Protein AF-A0A497BUN8-F1 (afdb_monomer)

Structure (mmCIF, N/CA/C/O backbone):
data_AF-A0A497BUN8-F1
#
_entry.id   AF-A0A497BUN8-F1
#
loop_
_atom_site.group_PDB
_atom_site.id
_atom_site.type_symbol
_atom_site.label_atom_id
_atom_site.label_alt_id
_atom_site.label_comp_id
_atom_site.label_asym_id
_atom_site.label_entity_id
_atom_site.label_seq_id
_atom_site.pdbx_PDB_ins_code
_atom_site.Cartn_x
_atom_site.Cartn_y
_atom_site.Cartn_z
_atom_site.occupancy
_atom_site.B_iso_or_equiv
_atom_site.auth_seq_id
_atom_site.auth_comp_id
_atom_site.auth_asym_id
_atom_site.auth_atom_id
_atom_site.pdbx_PDB_model_num
ATOM 1 N N . MET A 1 1 ? 2.360 1.294 -14.679 1.00 82.75 1 MET A N 1
ATOM 2 C CA . MET A 1 1 ? 2.552 2.293 -13.605 1.00 82.75 1 MET A CA 1
ATOM 3 C C . MET A 1 1 ? 3.963 2.135 -13.067 1.00 82.75 1 MET A C 1
ATOM 5 O O . MET A 1 1 ? 4.308 1.015 -12.718 1.00 82.75 1 MET A O 1
ATOM 9 N N . ASN A 1 2 ? 4.778 3.190 -13.067 1.00 91.12 2 ASN A N 1
ATOM 10 C CA . ASN A 1 2 ? 6.147 3.142 -12.531 1.00 91.12 2 ASN A CA 1
ATOM 11 C C . ASN A 1 2 ? 6.188 3.456 -11.022 1.00 91.12 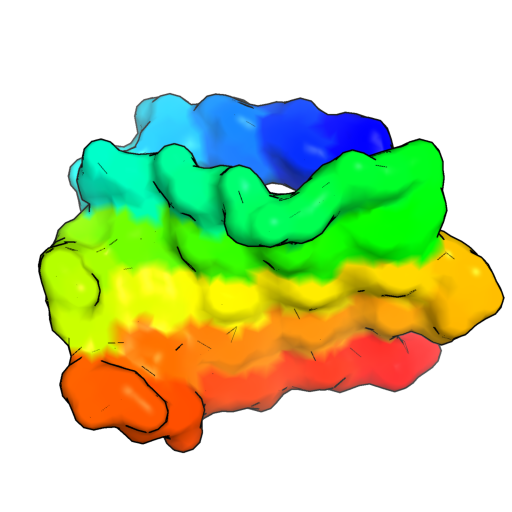2 ASN A C 1
ATOM 13 O O . ASN A 1 2 ? 5.161 3.809 -10.439 1.00 91.12 2 ASN A O 1
ATOM 17 N N . VAL A 1 3 ? 7.355 3.349 -10.380 1.00 94.06 3 VAL A N 1
ATOM 18 C CA . VAL A 1 3 ? 7.508 3.617 -8.938 1.00 94.06 3 VAL A CA 1
ATOM 19 C C . VAL A 1 3 ? 7.058 5.023 -8.541 1.00 94.06 3 VAL A C 1
ATOM 21 O O . VAL A 1 3 ? 6.358 5.171 -7.542 1.00 94.06 3 VAL A O 1
ATOM 24 N N . SER A 1 4 ? 7.413 6.051 -9.316 1.00 94.50 4 SER A N 1
ATOM 25 C CA . SER A 1 4 ? 7.045 7.441 -9.007 1.00 94.50 4 SER A CA 1
ATOM 26 C C . SER A 1 4 ? 5.528 7.657 -9.052 1.00 94.50 4 SER A C 1
ATOM 28 O O . SER A 1 4 ? 4.955 8.248 -8.135 1.00 94.50 4 SER A O 1
ATOM 30 N N . GLN A 1 5 ? 4.874 7.123 -10.085 1.00 93.88 5 GLN A N 1
ATOM 31 C CA . GLN A 1 5 ? 3.420 7.154 -10.241 1.00 9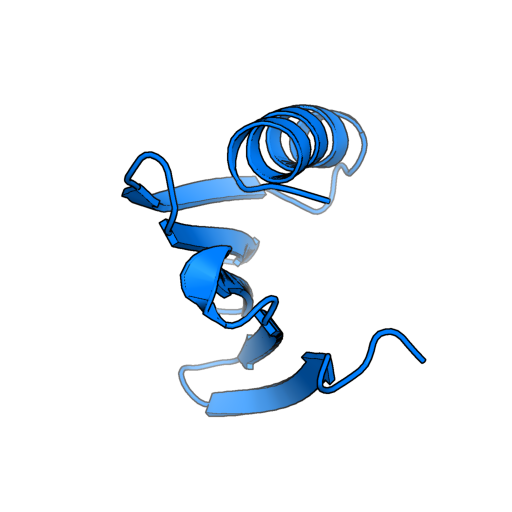3.88 5 GLN A CA 1
ATOM 32 C C . GLN A 1 5 ? 2.726 6.363 -9.133 1.00 93.88 5 GLN A C 1
ATOM 34 O O . GLN A 1 5 ? 1.780 6.857 -8.533 1.00 93.88 5 GLN A O 1
ATOM 39 N N . LEU A 1 6 ? 3.214 5.159 -8.818 1.00 94.44 6 LEU A N 1
ATOM 40 C CA . LEU A 1 6 ? 2.636 4.353 -7.750 1.00 94.44 6 LEU A CA 1
ATOM 41 C C . LEU A 1 6 ? 2.747 5.077 -6.409 1.00 94.44 6 LEU A C 1
ATOM 43 O O . LEU A 1 6 ? 1.757 5.180 -5.696 1.00 94.44 6 LEU A O 1
ATOM 47 N N . LEU A 1 7 ? 3.919 5.615 -6.072 1.00 95.75 7 LEU A N 1
ATOM 48 C CA . LEU A 1 7 ? 4.122 6.308 -4.805 1.00 95.75 7 LEU A CA 1
ATOM 49 C C . LEU A 1 7 ? 3.181 7.512 -4.654 1.00 95.75 7 LEU A C 1
ATOM 51 O O . LEU A 1 7 ? 2.574 7.682 -3.596 1.00 95.75 7 LEU A O 1
ATOM 55 N N . SER A 1 8 ? 3.015 8.324 -5.704 1.00 95.69 8 SER A N 1
ATOM 56 C CA . SER A 1 8 ? 2.092 9.463 -5.661 1.00 95.69 8 SER A CA 1
ATOM 57 C C . SER A 1 8 ? 0.636 9.014 -5.504 1.00 95.69 8 SER A C 1
ATOM 59 O O . SER A 1 8 ? -0.079 9.578 -4.674 1.00 95.69 8 SER A O 1
ATOM 61 N N . THR A 1 9 ? 0.216 7.953 -6.202 1.00 94.81 9 THR A N 1
ATOM 62 C CA . THR A 1 9 ? -1.104 7.335 -6.015 1.00 94.81 9 THR A CA 1
ATOM 63 C C . THR A 1 9 ? -1.292 6.831 -4.586 1.00 94.81 9 THR A C 1
ATOM 65 O O . THR A 1 9 ? -2.326 7.108 -3.988 1.00 94.81 9 THR A O 1
ATOM 68 N N . LEU A 1 10 ? -0.299 6.163 -3.990 1.00 95.06 10 LEU A N 1
ATOM 69 C CA . LEU A 1 10 ? -0.393 5.681 -2.608 1.00 95.06 10 LEU A CA 1
ATOM 70 C C . LEU A 1 10 ? -0.603 6.829 -1.617 1.00 95.06 10 LEU A C 1
ATOM 72 O O . LEU A 1 10 ? -1.481 6.735 -0.762 1.00 95.06 10 LEU A O 1
ATOM 76 N N . TYR A 1 11 ? 0.125 7.941 -1.760 1.00 96.06 11 TYR A N 1
ATOM 77 C CA . TYR A 1 11 ? -0.090 9.120 -0.915 1.00 96.06 11 TYR A CA 1
ATOM 78 C C . TYR A 1 11 ? -1.496 9.715 -1.054 1.00 96.06 11 TYR A C 1
ATOM 80 O O . TYR A 1 11 ? -2.031 10.227 -0.070 1.00 96.06 11 TYR A O 1
ATOM 88 N N . GLN A 1 12 ? -2.100 9.665 -2.244 1.00 95.19 12 GLN A N 1
ATOM 89 C CA . GLN A 1 12 ? -3.481 10.115 -2.444 1.00 95.19 12 GLN A CA 1
ATOM 90 C C . GLN A 1 12 ? -4.486 9.137 -1.830 1.00 95.19 12 GLN A C 1
ATOM 92 O O . GLN A 1 12 ? -5.378 9.542 -1.089 1.00 95.19 12 GLN A O 1
ATOM 97 N N . GLU A 1 13 ? -4.312 7.837 -2.056 1.00 92.38 13 GLU A N 1
ATOM 98 C CA . GLU A 1 13 ? -5.223 6.810 -1.547 1.00 92.38 13 GLU A CA 1
ATOM 99 C C . GLU A 1 13 ? -5.227 6.735 -0.016 1.00 92.38 13 GLU A C 1
ATOM 101 O O . GLU A 1 13 ? -6.285 6.543 0.582 1.00 92.38 13 GLU A O 1
ATOM 106 N N . VAL A 1 14 ? -4.078 6.954 0.631 1.00 94.94 14 VAL A N 1
ATOM 107 C CA . VAL A 1 14 ? -3.982 7.064 2.097 1.00 94.94 14 VAL A CA 1
ATOM 108 C C . VAL A 1 14 ? -4.844 8.215 2.624 1.00 94.94 14 VAL A C 1
ATOM 110 O O . VAL A 1 14 ? -5.462 8.075 3.674 1.00 94.94 14 VAL A O 1
ATOM 113 N N . LYS A 1 15 ? -4.930 9.336 1.896 1.00 94.44 15 LYS A N 1
ATOM 114 C CA . LYS A 1 15 ? -5.791 10.470 2.272 1.00 94.44 15 LYS A CA 1
ATOM 115 C C . LYS A 1 15 ? -7.270 10.178 2.022 1.00 94.44 15 LYS A C 1
ATOM 117 O O . LYS A 1 15 ? -8.113 10.586 2.813 1.00 94.44 15 LYS A O 1
ATOM 122 N N . ASN A 1 16 ? -7.580 9.465 0.941 1.00 95.94 16 ASN A N 1
ATOM 123 C CA . ASN A 1 16 ? -8.956 9.201 0.518 1.00 95.94 16 ASN A CA 1
ATOM 124 C C . ASN A 1 16 ? -9.627 8.064 1.306 1.00 95.94 16 ASN A C 1
ATOM 126 O O . ASN A 1 16 ? -10.854 7.980 1.352 1.00 95.94 16 ASN A O 1
ATOM 130 N N . ARG A 1 17 ? -8.849 7.170 1.927 1.00 94.56 17 ARG A N 1
ATOM 131 C CA . ARG A 1 17 ? -9.360 5.975 2.613 1.00 94.56 17 ARG A CA 1
ATOM 132 C C . ARG A 1 17 ? -9.179 6.085 4.121 1.00 94.56 17 ARG A C 1
ATOM 134 O O . ARG A 1 17 ? -8.134 5.740 4.658 1.00 94.56 17 ARG A O 1
ATOM 141 N N . ALA A 1 18 ? -10.252 6.441 4.826 1.00 94.56 18 ALA A N 1
ATOM 142 C CA . ALA A 1 18 ? -10.260 6.623 6.286 1.00 94.56 18 ALA A CA 1
ATOM 143 C C . ALA A 1 18 ? -9.847 5.379 7.111 1.00 94.56 18 ALA A C 1
ATOM 145 O O . ALA A 1 18 ? -9.500 5.486 8.296 1.00 94.56 18 ALA A O 1
ATOM 146 N N . TYR A 1 19 ? -9.910 4.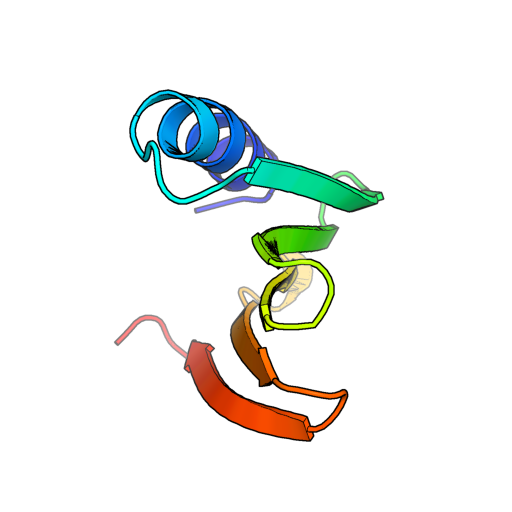188 6.509 1.00 95.50 19 TYR A N 1
ATOM 147 C CA . TYR A 1 19 ? -9.478 2.941 7.136 1.00 95.50 19 TYR A CA 1
ATOM 148 C C . TYR A 1 19 ? -7.963 2.714 7.053 1.00 95.50 19 TYR A C 1
ATOM 150 O O . TYR A 1 19 ? -7.458 1.860 7.773 1.00 95.50 19 TYR A O 1
ATOM 158 N N . ILE A 1 20 ? -7.229 3.467 6.229 1.00 96.81 20 ILE A N 1
ATOM 159 C CA . ILE A 1 20 ? -5.766 3.443 6.221 1.00 96.81 20 ILE A CA 1
ATOM 160 C C . ILE A 1 20 ? -5.280 4.411 7.297 1.00 96.81 20 ILE A C 1
ATOM 162 O O . ILE A 1 20 ? -5.523 5.612 7.231 1.00 96.81 20 ILE A O 1
ATOM 166 N N . LYS A 1 21 ? -4.616 3.879 8.321 1.00 95.62 21 LYS A N 1
ATOM 167 C CA . LYS A 1 21 ? -4.150 4.653 9.479 1.00 95.62 21 LYS A CA 1
ATOM 168 C C . LYS A 1 21 ? -2.727 5.159 9.319 1.00 95.62 21 LYS A C 1
ATOM 170 O O . LYS A 1 21 ? -2.386 6.193 9.880 1.00 95.62 21 LYS A O 1
ATOM 175 N N . GLN A 1 22 ? -1.903 4.438 8.566 1.00 95.44 22 GLN A N 1
ATOM 176 C CA . GLN A 1 22 ? -0.502 4.782 8.372 1.00 95.44 22 GLN A CA 1
ATOM 177 C C . GLN A 1 22 ? 0.014 4.181 7.067 1.00 95.44 22 GLN A C 1
ATOM 179 O O . GLN A 1 22 ? -0.365 3.072 6.690 1.00 95.44 22 GLN A O 1
ATOM 184 N N . MET A 1 23 ? 0.929 4.896 6.419 1.00 97.12 23 MET A N 1
ATOM 185 C CA . MET A 1 23 ? 1.788 4.346 5.379 1.00 97.12 23 MET A CA 1
ATOM 186 C C . MET A 1 23 ? 3.237 4.336 5.865 1.00 97.12 23 MET A C 1
ATOM 188 O O . MET A 1 23 ? 3.715 5.323 6.416 1.00 97.12 23 MET A O 1
ATOM 192 N N . GLU A 1 24 ? 3.933 3.230 5.639 1.00 97.75 24 GLU A N 1
ATOM 193 C CA . GLU A 1 24 ? 5.364 3.072 5.897 1.00 97.75 24 GLU A CA 1
ATOM 194 C C . GLU A 1 24 ? 6.050 2.687 4.587 1.00 97.75 24 GLU A C 1
ATOM 196 O O . GLU A 1 24 ? 5.621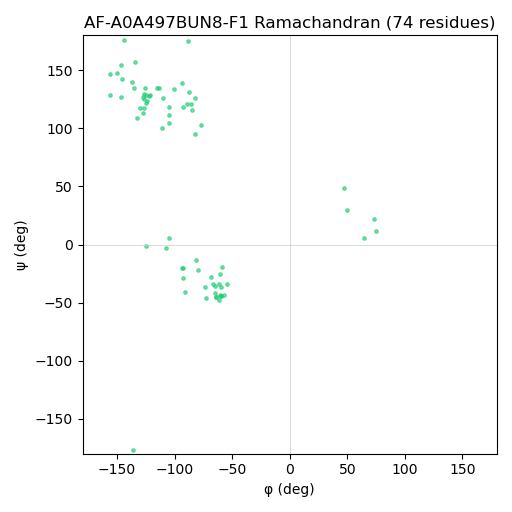 1.745 3.924 1.00 97.75 24 GLU A O 1
ATOM 201 N N . VAL A 1 25 ? 7.105 3.402 4.202 1.00 97.50 25 VAL A N 1
ATOM 202 C CA . VAL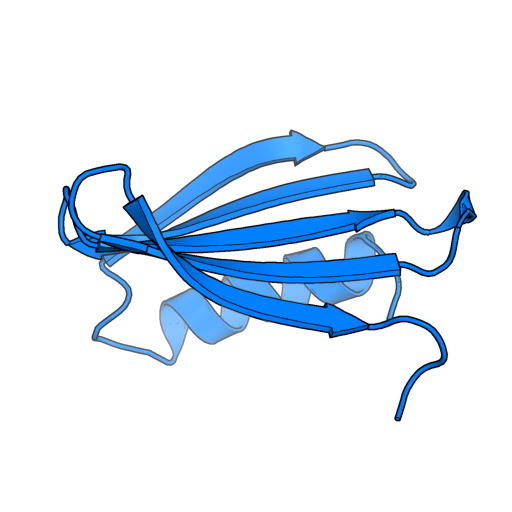 A 1 25 ? 7.938 3.056 3.043 1.00 97.50 25 VAL A CA 1
ATOM 203 C C . VAL A 1 25 ? 9.235 2.469 3.578 1.00 97.50 25 VAL A C 1
ATOM 205 O O . VAL A 1 25 ? 10.019 3.173 4.206 1.00 97.50 25 VAL A O 1
ATOM 208 N N . SER A 1 26 ? 9.441 1.169 3.368 1.00 96.44 26 SER A N 1
ATOM 209 C CA . SER A 1 26 ? 10.602 0.448 3.903 1.00 96.44 26 SER A CA 1
ATOM 210 C C . SER A 1 26 ? 11.782 0.403 2.931 1.00 96.44 26 SER A C 1
ATOM 212 O O . SER A 1 26 ? 12.897 0.103 3.337 1.00 96.44 26 SER A O 1
ATOM 214 N N . ASP A 1 27 ? 11.532 0.615 1.637 1.00 95.50 27 ASP A N 1
ATOM 215 C CA . ASP A 1 27 ? 12.553 0.585 0.586 1.00 95.50 27 ASP A CA 1
ATOM 216 C C . ASP A 1 27 ? 12.068 1.418 -0.603 1.00 95.50 27 ASP A C 1
ATOM 218 O O . ASP A 1 27 ? 10.943 1.227 -1.075 1.00 95.50 27 ASP A O 1
ATOM 222 N N . GLN A 1 28 ? 12.891 2.344 -1.081 1.00 95.38 28 GLN A N 1
ATOM 223 C CA . GLN A 1 28 ? 12.568 3.184 -2.227 1.00 95.38 28 GLN A CA 1
ATOM 224 C C . GLN A 1 28 ? 13.831 3.489 -3.027 1.00 95.38 28 GLN A C 1
ATOM 226 O O . GLN A 1 28 ? 14.809 4.027 -2.516 1.00 95.38 28 GLN A O 1
ATOM 231 N N . SER A 1 29 ? 13.765 3.217 -4.324 1.00 95.50 29 SER A N 1
ATOM 232 C CA . SER A 1 29 ? 14.726 3.678 -5.321 1.00 95.50 29 SER A CA 1
ATOM 233 C C . SER A 1 29 ? 13.979 4.182 -6.554 1.00 95.50 29 SER A C 1
ATOM 235 O O . SER A 1 29 ? 12.751 4.172 -6.600 1.00 95.50 29 SER A O 1
ATOM 237 N N . GLN A 1 30 ? 14.710 4.576 -7.596 1.00 94.50 30 GLN A N 1
ATOM 238 C CA . GLN A 1 30 ? 14.100 4.962 -8.872 1.00 94.50 30 GLN A CA 1
ATOM 239 C C . GLN A 1 30 ? 13.301 3.828 -9.534 1.00 94.50 30 GLN A C 1
ATOM 241 O O . GLN A 1 30 ? 12.402 4.107 -10.316 1.00 94.50 30 GLN A O 1
ATOM 246 N N . THR A 1 31 ? 13.628 2.562 -9.241 1.00 95.25 31 THR A N 1
ATOM 247 C CA . THR A 1 31 ? 13.031 1.390 -9.917 1.00 95.25 31 THR A CA 1
ATOM 248 C C . THR A 1 31 ? 12.399 0.381 -8.967 1.00 95.25 31 THR A C 1
ATOM 250 O O . THR A 1 31 ? 11.869 -0.628 -9.422 1.00 95.25 31 THR A O 1
ATOM 253 N N . LEU A 1 32 ? 12.453 0.623 -7.656 1.00 96.06 32 LEU A N 1
ATOM 254 C CA . LEU A 1 32 ? 11.911 -0.284 -6.651 1.00 96.06 32 LEU A CA 1
ATOM 255 C C . LEU A 1 32 ? 11.161 0.482 -5.565 1.00 96.06 32 LEU A C 1
ATOM 257 O O . LEU A 1 32 ? 11.629 1.524 -5.112 1.00 96.06 32 LEU A O 1
ATOM 261 N N . LEU A 1 33 ? 10.033 -0.069 -5.126 1.00 97.19 33 LEU A N 1
ATOM 262 C CA . LEU A 1 33 ? 9.277 0.407 -3.973 1.00 97.19 33 LEU A CA 1
ATOM 263 C C . LEU A 1 33 ? 8.846 -0.776 -3.105 1.00 97.19 33 LEU A C 1
ATOM 265 O O . LEU A 1 33 ? 8.319 -1.761 -3.623 1.00 97.19 33 LEU A O 1
ATOM 269 N N . LYS A 1 34 ? 9.011 -0.647 -1.788 1.00 97.75 34 LYS A N 1
ATOM 270 C CA . LYS A 1 34 ? 8.331 -1.454 -0.771 1.00 97.75 34 LYS A CA 1
ATOM 271 C C . LYS A 1 34 ? 7.607 -0.528 0.190 1.00 97.75 34 LYS A C 1
ATOM 273 O O . LYS A 1 34 ? 8.236 0.306 0.841 1.00 97.75 34 LYS A O 1
ATOM 278 N N . ALA A 1 35 ? 6.300 -0.710 0.301 1.00 97.88 35 ALA A N 1
ATOM 279 C CA . ALA A 1 35 ? 5.466 0.053 1.214 1.00 97.88 35 ALA A CA 1
ATOM 280 C C . ALA A 1 35 ? 4.500 -0.854 1.981 1.00 97.88 35 ALA A C 1
ATOM 282 O O . ALA A 1 35 ? 4.164 -1.953 1.537 1.00 97.88 35 ALA A O 1
ATOM 283 N N . ARG A 1 36 ? 4.039 -0.377 3.133 1.00 97.75 36 ARG A N 1
ATOM 284 C CA . ARG A 1 36 ? 2.979 -0.980 3.938 1.00 97.75 36 ARG A CA 1
ATOM 285 C C . ARG A 1 36 ? 1.894 0.052 4.183 1.00 97.75 36 ARG A C 1
ATOM 287 O O . ARG A 1 36 ? 2.187 1.150 4.647 1.00 97.75 36 ARG A O 1
ATOM 294 N N . LEU A 1 37 ? 0.653 -0.315 3.891 1.00 97.44 37 LEU A N 1
ATOM 295 C CA . LEU A 1 37 ? -0.535 0.459 4.235 1.00 97.44 37 LEU A CA 1
ATOM 296 C C . LEU A 1 37 ? -1.223 -0.224 5.413 1.00 97.44 37 LEU A C 1
ATOM 298 O O . LEU A 1 37 ? -1.845 -1.274 5.245 1.00 97.44 37 LEU A O 1
ATOM 302 N N . TYR A 1 38 ? -1.092 0.349 6.604 1.00 97.69 38 TYR A N 1
ATOM 303 C CA . TYR A 1 38 ? -1.670 -0.206 7.820 1.00 97.69 38 TYR A CA 1
ATOM 304 C C . TYR A 1 38 ? -3.138 0.178 7.947 1.00 97.69 38 TYR A C 1
ATOM 306 O O . TYR A 1 38 ? -3.492 1.358 7.930 1.00 97.69 38 TYR A O 1
ATOM 314 N N . ILE A 1 39 ? -3.979 -0.837 8.124 1.00 97.06 39 ILE A N 1
ATOM 315 C CA . ILE A 1 39 ? -5.385 -0.702 8.517 1.00 97.06 39 ILE A CA 1
ATOM 316 C C . ILE A 1 39 ? -5.478 -0.766 10.047 1.00 97.06 39 ILE A C 1
ATOM 318 O O . ILE A 1 39 ? -6.185 0.012 10.684 1.00 97.06 39 ILE A O 1
ATOM 322 N N . SER A 1 40 ? -4.698 -1.665 10.646 1.00 96.88 40 SER A N 1
ATOM 323 C CA . SER A 1 40 ? -4.409 -1.727 12.077 1.00 96.88 40 SER A CA 1
ATOM 324 C C . SER A 1 40 ? -2.956 -2.168 12.275 1.00 96.88 40 SER A C 1
ATOM 326 O O . SER A 1 40 ? -2.272 -2.507 11.311 1.00 96.88 40 SER A O 1
ATOM 328 N N . ARG A 1 41 ? -2.470 -2.199 13.520 1.00 95.25 41 ARG A N 1
ATOM 329 C CA . ARG A 1 41 ? -1.093 -2.626 13.836 1.00 95.25 41 ARG A CA 1
ATOM 330 C C . ARG A 1 41 ? -0.743 -4.015 13.281 1.00 95.25 41 ARG A C 1
ATOM 332 O O . ARG A 1 41 ? 0.394 -4.246 12.888 1.00 95.25 41 ARG A O 1
ATOM 339 N N . GLU A 1 42 ? -1.719 -4.916 13.239 1.00 97.38 42 GLU A N 1
ATOM 340 C CA . GLU A 1 42 ? -1.533 -6.320 12.851 1.00 97.38 42 GLU A CA 1
ATOM 341 C C . GLU A 1 42 ? -2.116 -6.639 11.468 1.00 97.38 42 GLU A C 1
ATOM 343 O O . GLU A 1 42 ? -1.979 -7.771 11.010 1.00 97.38 42 GLU A O 1
ATOM 348 N N . LEU A 1 43 ? -2.767 -5.667 10.813 1.00 97.69 43 LEU A N 1
ATOM 349 C CA . LEU A 1 43 ? -3.403 -5.812 9.505 1.00 97.69 43 LEU A CA 1
ATOM 350 C C . LEU A 1 43 ? -2.911 -4.723 8.553 1.00 97.69 43 LEU A C 1
ATOM 352 O O . LEU A 1 43 ? -3.241 -3.545 8.717 1.00 97.69 43 LEU A O 1
ATOM 356 N N . PHE A 1 44 ? -2.171 -5.118 7.524 1.00 97.69 44 PHE A N 1
ATOM 357 C CA . PHE A 1 44 ? -1.658 -4.184 6.528 1.00 97.69 44 PHE A CA 1
ATOM 358 C C . PHE A 1 44 ? -1.572 -4.803 5.138 1.00 97.69 44 PHE A C 1
ATOM 360 O O . PHE A 1 44 ? -1.428 -6.015 4.975 1.00 97.69 44 PHE A O 1
ATOM 367 N N . VAL A 1 45 ? -1.627 -3.943 4.125 1.00 96.69 45 VAL A N 1
ATOM 368 C CA . VAL A 1 45 ? -1.306 -4.310 2.745 1.00 96.69 45 VAL A CA 1
ATOM 369 C C . VAL A 1 45 ? 0.165 -4.011 2.507 1.00 96.69 45 VAL A C 1
ATOM 371 O O . VAL A 1 45 ? 0.589 -2.862 2.604 1.00 96.69 45 VAL A O 1
ATOM 374 N N . GLN A 1 46 ? 0.945 -5.037 2.193 1.00 97.00 46 GLN A N 1
ATOM 375 C CA . GLN A 1 46 ? 2.309 -4.899 1.709 1.00 97.00 46 GLN A CA 1
ATOM 376 C C . GLN A 1 46 ? 2.301 -4.742 0.191 1.00 97.00 46 GLN A C 1
ATOM 378 O O . GLN A 1 46 ? 1.666 -5.519 -0.519 1.00 97.00 46 GLN A O 1
ATOM 383 N N . ILE A 1 47 ? 3.028 -3.745 -0.293 1.00 95.81 47 ILE A N 1
ATOM 384 C CA . ILE A 1 47 ? 3.106 -3.363 -1.698 1.00 95.81 47 ILE A CA 1
ATOM 385 C C . ILE A 1 47 ? 4.560 -3.453 -2.123 1.00 95.81 47 ILE A C 1
ATOM 387 O O . ILE A 1 47 ? 5.433 -2.885 -1.468 1.00 95.81 47 ILE A O 1
ATOM 391 N N . TYR A 1 48 ? 4.811 -4.148 -3.224 1.00 95.56 48 TYR A N 1
ATOM 392 C CA . TYR A 1 48 ? 6.112 -4.222 -3.868 1.00 95.56 48 TYR A CA 1
ATOM 393 C C . TYR A 1 48 ? 5.974 -3.841 -5.335 1.00 95.56 48 TYR A C 1
ATOM 395 O O . TYR A 1 48 ? 5.136 -4.402 -6.036 1.00 95.56 48 TYR A O 1
ATOM 403 N N . ARG A 1 49 ? 6.807 -2.919 -5.810 1.00 94.44 49 ARG A N 1
ATOM 404 C CA . ARG A 1 49 ? 6.935 -2.594 -7.232 1.00 94.44 49 ARG A CA 1
ATOM 405 C C . ARG A 1 49 ? 8.386 -2.726 -7.642 1.00 94.44 49 ARG A C 1
ATOM 407 O O . ARG A 1 49 ? 9.262 -2.210 -6.950 1.00 94.44 49 ARG A O 1
ATOM 414 N N . ASN A 1 50 ? 8.617 -3.363 -8.781 1.00 94.56 50 ASN A N 1
ATOM 415 C CA . ASN A 1 50 ? 9.910 -3.377 -9.440 1.00 94.56 50 ASN A CA 1
ATOM 416 C C . ASN A 1 50 ? 9.738 -3.061 -10.923 1.00 94.56 50 ASN A C 1
ATOM 418 O O . ASN A 1 50 ? 9.239 -3.877 -11.695 1.00 94.56 50 ASN A O 1
ATOM 422 N N . ASP A 1 51 ? 10.179 -1.873 -11.322 1.00 93.62 51 ASP A N 1
ATOM 423 C CA . ASP A 1 51 ? 10.055 -1.405 -12.699 1.00 93.62 51 ASP A CA 1
ATOM 424 C C . ASP A 1 51 ? 10.940 -2.195 -13.666 1.00 93.62 51 ASP A C 1
ATOM 426 O O . ASP A 1 51 ? 10.558 -2.360 -14.820 1.00 93.62 51 ASP A O 1
ATOM 430 N N . ARG A 1 52 ? 12.074 -2.751 -13.207 1.00 92.12 52 ARG A N 1
ATOM 431 C CA . ARG A 1 52 ? 12.986 -3.532 -14.065 1.00 92.12 52 ARG A CA 1
ATOM 432 C C . ARG A 1 52 ? 12.364 -4.842 -14.538 1.00 92.12 52 ARG A C 1
ATOM 434 O O . ARG A 1 52 ? 12.642 -5.277 -15.646 1.00 92.12 52 ARG A O 1
ATOM 441 N N . PHE A 1 53 ? 11.534 -5.453 -13.696 1.00 89.62 53 PHE A N 1
ATOM 442 C CA . PHE A 1 53 ? 10.821 -6.695 -14.011 1.00 89.62 53 PHE A CA 1
ATOM 443 C C . PHE A 1 53 ? 9.336 -6.458 -14.300 1.00 89.62 53 PHE A C 1
ATOM 445 O O . PHE A 1 53 ? 8.581 -7.410 -14.447 1.00 89.62 53 PHE A O 1
ATOM 452 N N . ASN A 1 54 ? 8.909 -5.192 -14.347 1.00 87.81 54 ASN A N 1
ATOM 453 C CA . ASN A 1 54 ? 7.515 -4.780 -14.467 1.00 87.81 54 ASN A CA 1
ATOM 454 C C . ASN A 1 54 ? 6.555 -5.458 -13.463 1.00 87.81 54 ASN A C 1
ATOM 456 O O . ASN A 1 54 ? 5.365 -5.597 -13.738 1.00 87.81 54 ASN A O 1
ATOM 460 N N . THR A 1 55 ? 7.031 -5.836 -12.277 1.00 90.06 55 THR A N 1
ATOM 461 C CA . THR A 1 55 ? 6.218 -6.557 -11.290 1.00 90.06 55 THR A CA 1
ATOM 462 C C . THR A 1 55 ? 5.574 -5.608 -10.297 1.00 90.06 55 THR A C 1
ATOM 464 O O . THR A 1 55 ? 6.209 -4.671 -9.808 1.00 90.06 55 THR A O 1
ATOM 467 N N . THR A 1 56 ? 4.311 -5.875 -9.969 1.00 92.06 56 THR A N 1
ATOM 468 C CA . THR A 1 56 ? 3.610 -5.242 -8.849 1.00 92.06 56 THR A CA 1
ATOM 469 C C . THR A 1 56 ? 2.964 -6.334 -8.015 1.00 92.06 56 THR A C 1
ATOM 471 O O . THR A 1 56 ? 2.078 -7.029 -8.502 1.00 92.06 56 THR A O 1
ATOM 474 N N . ASN A 1 57 ? 3.377 -6.464 -6.759 1.00 92.38 57 ASN A N 1
ATOM 475 C CA . ASN A 1 57 ? 2.832 -7.454 -5.839 1.00 92.38 57 ASN A CA 1
ATOM 476 C C . ASN A 1 57 ? 2.127 -6.749 -4.685 1.00 92.38 57 ASN A C 1
ATOM 478 O O . ASN A 1 57 ? 2.651 -5.798 -4.099 1.00 92.38 57 ASN A O 1
ATOM 482 N N . LEU A 1 58 ? 0.942 -7.243 -4.352 1.00 93.62 58 LEU A N 1
ATOM 483 C CA . LEU A 1 58 ? 0.115 -6.785 -3.247 1.00 93.62 58 LEU A CA 1
ATOM 484 C C . LEU A 1 58 ? -0.170 -7.980 -2.348 1.00 93.62 58 LEU A C 1
ATOM 486 O O . LEU A 1 58 ? -0.725 -8.976 -2.800 1.00 93.62 58 LEU A O 1
ATOM 490 N N . ALA A 1 59 ? 0.174 -7.885 -1.072 1.00 95.44 59 ALA A N 1
ATOM 491 C CA . ALA A 1 59 ? -0.076 -8.943 -0.104 1.00 95.44 59 ALA A CA 1
ATOM 492 C C . ALA A 1 59 ? -0.817 -8.384 1.109 1.00 95.44 59 ALA A C 1
ATOM 494 O O . ALA A 1 59 ? -0.364 -7.419 1.717 1.00 95.44 59 ALA A O 1
ATOM 495 N N . LEU A 1 60 ? -1.940 -8.994 1.482 1.00 96.56 60 LEU A N 1
ATOM 496 C CA . LEU A 1 60 ? -2.617 -8.697 2.739 1.00 96.56 60 LEU A CA 1
ATOM 497 C C . LEU A 1 60 ? -1.990 -9.547 3.841 1.00 96.56 60 LEU A C 1
ATOM 499 O O . LEU A 1 60 ? -1.986 -10.780 3.761 1.00 96.56 60 LEU A O 1
ATOM 503 N N . ILE A 1 61 ? -1.463 -8.879 4.860 1.00 97.88 61 ILE A N 1
ATOM 504 C CA . ILE A 1 61 ? -0.826 -9.509 6.008 1.00 97.88 61 ILE A CA 1
ATOM 505 C C . ILE A 1 61 ? -1.715 -9.308 7.231 1.00 97.88 61 ILE A C 1
ATOM 507 O O . ILE A 1 61 ? -2.055 -8.171 7.553 1.00 97.88 61 ILE A O 1
ATOM 511 N N . TYR A 1 62 ? -2.056 -10.400 7.915 1.00 97.81 62 TYR A N 1
ATOM 512 C CA . TYR A 1 62 ? -2.744 -10.395 9.205 1.00 97.81 62 TYR A CA 1
ATOM 513 C C . TYR A 1 62 ? -1.948 -11.229 10.209 1.00 97.81 62 TYR A C 1
ATOM 515 O O . TYR A 1 62 ? -1.611 -12.372 9.914 1.00 97.81 62 TYR A O 1
ATOM 523 N N . HIS A 1 63 ? -1.584 -10.656 11.359 1.00 96.69 63 HIS A N 1
ATOM 524 C CA . HIS A 1 63 ? -0.756 -11.323 12.380 1.00 96.69 63 HIS A CA 1
ATOM 525 C C . HIS A 1 63 ? 0.484 -12.022 11.799 1.00 96.69 63 HIS A C 1
ATOM 527 O O . HIS A 1 63 ? 0.778 -13.180 12.092 1.00 96.69 63 HIS A O 1
ATOM 533 N N . ARG A 1 64 ? 1.227 -11.300 10.946 1.00 94.75 64 ARG A N 1
ATOM 534 C CA . ARG A 1 64 ? 2.443 -11.782 10.254 1.00 94.75 64 ARG A CA 1
ATOM 535 C C . ARG A 1 64 ? 2.211 -12.924 9.257 1.00 94.75 64 ARG A C 1
ATOM 537 O O . ARG A 1 64 ? 3.175 -13.427 8.687 1.00 94.75 64 ARG A O 1
ATOM 544 N N . GLN A 1 65 ? 0.965 -13.305 9.003 1.00 96.31 65 GLN A N 1
ATOM 545 C CA . G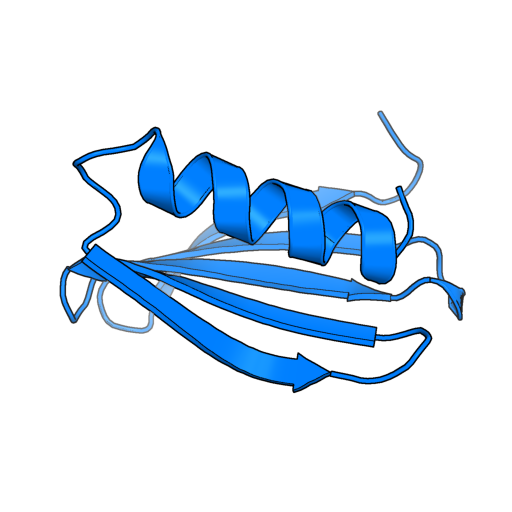LN A 1 65 ? 0.607 -14.298 8.001 1.00 96.31 65 GLN A CA 1
ATOM 546 C C . GLN A 1 65 ? 0.102 -13.616 6.738 1.00 96.31 65 GLN A C 1
ATOM 548 O O . GLN A 1 65 ? -0.725 -12.705 6.785 1.00 96.31 65 GLN A O 1
ATOM 553 N N . ARG A 1 66 ? 0.590 -14.075 5.585 1.00 95.00 66 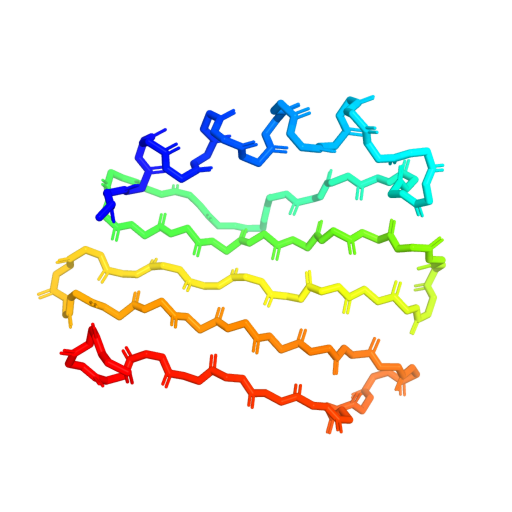ARG A N 1
ATOM 554 C CA . ARG A 1 66 ? 0.067 -13.658 4.287 1.00 95.00 66 ARG A CA 1
ATOM 555 C C . ARG A 1 66 ? -1.251 -14.381 4.036 1.00 95.00 66 ARG A C 1
ATOM 557 O O . ARG A 1 66 ? -1.237 -15.558 3.691 1.00 95.00 66 ARG A O 1
ATOM 564 N N . ILE A 1 67 ? -2.362 -13.672 4.207 1.00 94.88 67 ILE A N 1
ATOM 565 C CA . ILE A 1 67 ? -3.713 -14.237 4.067 1.00 94.88 67 ILE A CA 1
ATOM 566 C C . ILE A 1 67 ? -4.292 -14.048 2.661 1.00 94.88 67 ILE A C 1
ATOM 568 O O . ILE A 1 67 ? -5.188 -14.780 2.257 1.00 94.88 67 ILE A O 1
ATOM 572 N N . TYR A 1 68 ? -3.764 -13.092 1.895 1.00 89.94 68 TYR A N 1
ATOM 573 C CA . TYR A 1 68 ? -4.103 -12.899 0.487 1.00 89.94 68 TYR A CA 1
ATOM 574 C C . TYR A 1 68 ? -2.910 -12.316 -0.267 1.00 89.94 68 TYR A C 1
ATOM 576 O O . TYR A 1 68 ? -2.133 -11.548 0.304 1.00 89.94 68 TYR A O 1
ATOM 584 N N . ALA A 1 69 ? -2.761 -12.661 -1.543 1.00 88.31 69 ALA A N 1
ATOM 585 C CA . ALA A 1 69 ? -1.752 -12.075 -2.413 1.00 88.31 69 ALA A CA 1
ATOM 586 C C . ALA A 1 69 ? -2.272 -11.956 -3.846 1.00 88.31 69 ALA A C 1
ATOM 588 O O . ALA A 1 69 ? -2.970 -12.844 -4.335 1.00 88.31 69 ALA A O 1
ATOM 589 N N . ARG A 1 70 ? -1.903 -10.863 -4.507 1.00 84.88 70 ARG A N 1
ATOM 590 C CA . ARG A 1 70 ? -1.983 -10.691 -5.953 1.00 84.88 70 ARG A CA 1
ATOM 591 C C . ARG A 1 70 ? -0.616 -10.280 -6.450 1.00 84.88 70 ARG A C 1
ATOM 593 O O . ARG A 1 70 ? -0.134 -9.203 -6.103 1.00 84.88 70 ARG A O 1
ATOM 600 N N . ASP A 1 71 ? -0.052 -11.127 -7.288 1.00 78.00 71 ASP A N 1
ATOM 601 C CA . ASP A 1 71 ? 1.176 -10.839 -8.000 1.00 78.00 71 ASP A CA 1
ATOM 602 C C . ASP A 1 71 ? 0.773 -10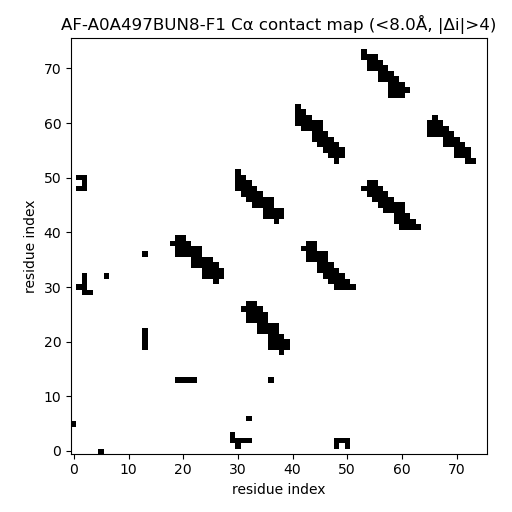.540 -9.441 1.00 78.00 71 ASP A C 1
ATOM 604 O O . ASP A 1 71 ? 0.143 -11.367 -10.100 1.00 78.00 71 ASP A O 1
ATOM 608 N N . GLN A 1 72 ? 1.056 -9.330 -9.916 1.00 67.62 72 GLN A N 1
ATOM 609 C CA . GLN A 1 72 ? 0.882 -9.016 -11.326 1.00 67.62 72 GLN A CA 1
ATOM 610 C C . GLN A 1 72 ? 2.128 -9.522 -12.065 1.00 67.62 72 GLN A C 1
ATOM 612 O O . GLN A 1 72 ? 3.154 -8.840 -12.113 1.00 67.62 72 GLN A O 1
ATOM 617 N N . LEU A 1 73 ? 2.034 -10.737 -12.606 1.00 53.91 73 LEU A N 1
ATOM 618 C CA . LEU A 1 73 ? 2.785 -11.158 -13.787 1.00 53.91 73 LEU A CA 1
ATOM 619 C C . LEU A 1 73 ? 1.898 -10.775 -14.986 1.00 53.91 73 LEU A C 1
ATOM 621 O O . LEU A 1 73 ? 0.744 -11.176 -15.037 1.00 53.91 73 LEU A O 1
ATOM 625 N N . ASP A 1 74 ? 2.392 -9.936 -15.892 1.00 41.91 74 ASP A N 1
ATOM 626 C CA . ASP A 1 74 ? 1.772 -9.625 -17.199 1.00 41.91 74 ASP A CA 1
ATOM 627 C C . ASP A 1 74 ? 0.529 -8.721 -17.289 1.00 41.91 74 ASP A C 1
ATOM 629 O O . ASP A 1 74 ? -0.011 -8.530 -18.375 1.00 41.91 74 ASP A O 1
ATOM 633 N N . GLY A 1 75 ? 0.133 -8.020 -16.228 1.00 42.56 75 GLY A N 1
ATOM 634 C CA . GLY A 1 75 ? -0.806 -6.902 -16.407 1.00 42.56 75 GLY A CA 1
ATOM 635 C C . GLY A 1 75 ? -2.261 -7.290 -16.720 1.00 42.56 75 GLY A C 1
ATOM 636 O O . GLY A 1 75 ? -2.997 -6.441 -17.221 1.00 42.56 75 GLY A O 1
ATOM 637 N N . THR A 1 76 ? -2.689 -8.510 -16.388 1.00 35.44 76 THR A N 1
ATOM 638 C CA . THR A 1 76 ? -4.090 -8.974 -16.488 1.00 35.44 76 THR A CA 1
ATOM 639 C C . THR A 1 76 ? -4.560 -9.645 -15.210 1.00 35.44 76 THR A C 1
ATOM 641 O O . THR A 1 76 ? -3.798 -10.483 -14.682 1.00 35.44 76 THR A O 1
#

Foldseek 3Di:
DFPVVVVVVVVVVCVVDPLFPDKDWPDDDRFWTWMWGDSDPQWIWIWIGGNVQRKIKIFIGGNNDGPDIDIDDPND

Radius of gyration: 12.16 Å; Cα contacts (8 Å, |Δi|>4): 146; chains: 1; bounding box: 25×25×31 Å

Secondary structure (DSSP, 8-state):
--HHHHHHHHHHHHHH-TT--EEEEEEE-SSEEEEEEEEETTEEEEEEEETTTTEEEEEEEETTEEEEEEEESTT-

Mean p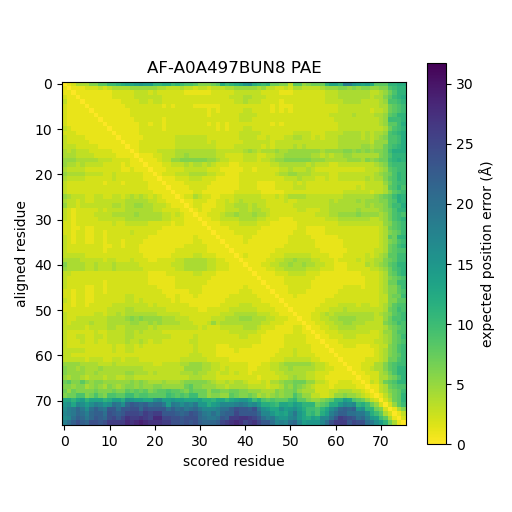redicted aligned error: 4.06 Å

Nearest PDB structures (foldseek):
  6cp9-assembly4_H  TM=7.026E-01  e=1.806E+00  Klebsiella pneumoniae 342
  8trh-assembly1_0  TM=5.590E-01  e=2.523E+00  Homo sapiens
  2x1c-assembly4_D  TM=7.242E-01  e=3.333E+00  Penicillium chrysogenum
  6b9p-assembly1_A  TM=6.212E-01  e=2.667E+00  Canavalia ensiformis
  7sze-assembly1_B-3  TM=4.076E-01  e=9.083E+00  Microseira wollei

Sequence (76 aa):
MNVSQLLSTLYQEVKNRAYIKQMEVSDQSQTLLKARLYISRELFVQIYRNDRFNTTNLALIYHRQRIYARDQLDGT

Solvent-accessible surface area (backbone atoms only — not comparable to full-atom values): 4246 Å² total; per-residue (Å²): 133,49,42,69,57,47,53,54,49,49,61,50,49,51,71,74,33,87,62,43,74,47,76,48,75,83,42,78,55,89,46,33,35,30,35,36,43,24,55,45,101,51,32,30,39,39,38,38,37,32,53,88,76,65,34,43,36,40,31,37,30,46,76,92,36,78,79,45,73,49,72,37,71,87,84,117

pLDDT: mean 91.52, std 12.32, range [35.44, 97.88]